Protein AF-A0A1F8NP17-F1 (afdb_monomer_lite)

Secondary structure (DSSP, 8-state):
--TTS--HHHHHHHHHHHHHHH-HHHHHHHHHHHHHHHHHHHHSHHHHHHHHHHHHTTTSHHHHHHHTTHHHHHHHHHHHHHHHHHHHHHHHHHHHHHHHHHSPPP-----------------------------------

Radius of gyration: 37.69 Å; chains: 1; bounding box: 105×69×59 Å

pLDDT: mean 71.08, std 19.17, range [34.56, 96.5]

Sequence (141 aa):
MEVLGVGPLELFFILLIALIVLGPGDMAKAGRTLGRFLRKIITSSEWRTVQKASHELRYLPNRLMREASLEDLSKEMKDINKIGGQINAEVKKMELDLSSWTTPPEPSGPKNDQVETEESPIKSVDPTVTPNKQDDPGGEV

Foldseek 3Di:
DPPVPADPVNVVVVVVVCCVVCNPVNVVVVCVVVVVVVCCVCVDPVVVVVVVVVVVVVPPPVVCCVVPPVPVVVVVVVVVVVVVVVVVVVVVVVVVVVCVVPDDDDPPDDDDDDDDDDDDDDDDDDDDDYDDDDDDDDDDD

Structure (mmCIF, N/CA/C/O backbone):
data_AF-A0A1F8NP17-F1
#
_entry.id   AF-A0A1F8NP17-F1
#
loop_
_atom_site.group_PDB
_atom_site.id
_atom_site.type_symbol
_atom_site.label_atom_id
_atom_site.label_alt_id
_atom_site.label_comp_id
_atom_site.label_asym_id
_atom_site.label_entity_id
_atom_site.label_seq_id
_atom_site.pdbx_PDB_ins_code
_atom_site.Cartn_x
_atom_site.Cartn_y
_atom_site.Cartn_z
_atom_site.occupancy
_atom_site.B_iso_or_equiv
_atom_site.auth_seq_id
_atom_site.auth_comp_id
_atom_site.auth_asym_id
_atom_site.auth_atom_id
_atom_site.pdbx_PDB_model_num
ATOM 1 N N . MET A 1 1 ? 9.013 -9.908 15.287 1.00 52.81 1 MET A N 1
ATOM 2 C CA . MET A 1 1 ? 7.899 -10.599 14.606 1.00 52.81 1 MET A CA 1
ATOM 3 C C . MET A 1 1 ? 8.096 -10.418 13.114 1.00 52.81 1 MET A C 1
ATOM 5 O O . MET A 1 1 ? 8.160 -9.282 12.661 1.00 52.81 1 MET A O 1
ATOM 9 N N . GLU A 1 2 ? 8.265 -11.511 12.381 1.00 69.12 2 GLU A N 1
ATOM 10 C CA . GLU A 1 2 ? 8.381 -11.520 10.922 1.00 69.12 2 GLU A CA 1
ATOM 11 C C . GLU A 1 2 ? 6.974 -11.331 10.344 1.00 69.12 2 GLU A C 1
ATOM 13 O O . GLU A 1 2 ? 6.162 -12.247 10.369 1.00 69.12 2 GLU A O 1
ATOM 18 N N . VAL A 1 3 ? 6.638 -10.115 9.903 1.00 67.69 3 VAL A N 1
ATOM 19 C CA . VAL A 1 3 ? 5.252 -9.703 9.580 1.00 67.69 3 VAL A CA 1
ATOM 20 C C . VAL A 1 3 ? 4.619 -10.527 8.445 1.00 67.69 3 VAL A C 1
ATOM 22 O O . VAL A 1 3 ? 3.403 -10.508 8.289 1.00 67.69 3 VAL A O 1
ATOM 25 N N . LEU A 1 4 ? 5.416 -11.292 7.692 1.00 75.69 4 LEU A N 1
ATOM 26 C CA . LEU A 1 4 ? 4.964 -12.191 6.624 1.00 75.69 4 LEU A CA 1
ATOM 27 C C . LEU A 1 4 ? 5.755 -13.516 6.570 1.00 75.69 4 LEU A C 1
ATOM 29 O O . LEU A 1 4 ? 5.721 -14.187 5.546 1.00 75.69 4 LEU A O 1
ATOM 33 N N . GLY A 1 5 ? 6.512 -13.867 7.622 1.00 85.12 5 GLY A N 1
ATOM 34 C CA . GLY A 1 5 ? 7.495 -14.968 7.556 1.00 85.12 5 GLY A CA 1
ATOM 35 C C . GLY A 1 5 ? 8.622 -14.721 6.540 1.00 85.12 5 GLY A C 1
ATOM 36 O O . GLY A 1 5 ? 9.230 -15.665 6.055 1.00 85.12 5 GLY A O 1
ATOM 37 N N . VAL A 1 6 ? 8.836 -13.449 6.176 1.00 88.69 6 VAL A N 1
ATOM 38 C CA . VAL A 1 6 ? 9.854 -12.983 5.230 1.00 88.69 6 VAL A CA 1
ATOM 39 C C . VAL A 1 6 ? 10.719 -11.945 5.937 1.00 88.69 6 VAL A C 1
ATOM 41 O O . VAL A 1 6 ? 10.211 -10.936 6.443 1.00 88.69 6 VAL A O 1
ATOM 44 N N . GLY A 1 7 ? 12.024 -12.188 5.989 1.00 92.12 7 GLY A N 1
ATOM 45 C CA . GLY A 1 7 ? 13.007 -11.287 6.576 1.00 92.12 7 GLY A CA 1
ATOM 46 C C . GLY A 1 7 ? 13.293 -10.060 5.695 1.00 92.12 7 GLY A C 1
ATOM 47 O O . GLY A 1 7 ? 13.083 -10.093 4.480 1.00 92.12 7 GLY A O 1
ATOM 48 N N . PRO A 1 8 ? 13.843 -8.963 6.257 1.00 92.12 8 PRO A N 1
ATOM 49 C CA . PRO A 1 8 ? 14.234 -7.789 5.470 1.00 92.12 8 PRO A CA 1
ATOM 50 C C . PRO A 1 8 ? 15.193 -8.115 4.311 1.00 92.12 8 PRO A C 1
ATOM 52 O O . PRO A 1 8 ? 15.091 -7.521 3.238 1.00 92.12 8 PRO A O 1
ATOM 55 N N . LEU A 1 9 ? 16.101 -9.077 4.515 1.00 93.94 9 LEU A N 1
ATOM 56 C CA . LEU A 1 9 ? 17.049 -9.532 3.495 1.00 93.94 9 LEU A CA 1
ATOM 57 C C . LEU A 1 9 ? 16.350 -10.279 2.346 1.00 93.94 9 LEU A C 1
ATOM 59 O O . LEU A 1 9 ? 16.677 -10.067 1.182 1.00 93.94 9 LEU A O 1
ATOM 63 N N . GLU A 1 10 ? 15.365 -11.118 2.660 1.00 94.00 10 GLU A N 1
ATOM 64 C CA . GLU A 1 10 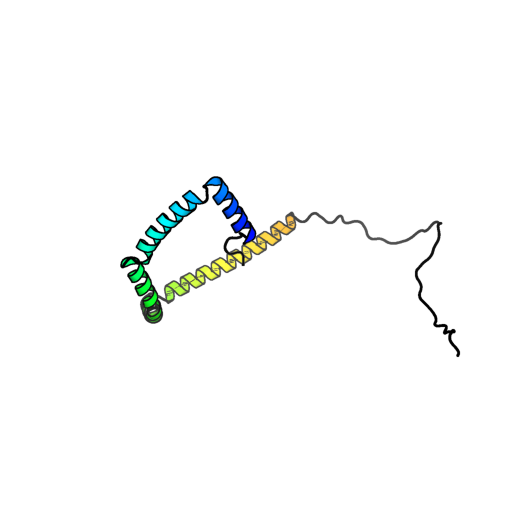? 14.591 -11.866 1.664 1.00 94.00 10 GLU A CA 1
ATOM 65 C C . GLU A 1 10 ? 13.711 -10.928 0.836 1.00 94.00 10 GLU A C 1
ATOM 67 O O . GLU A 1 10 ? 13.667 -11.045 -0.387 1.00 94.00 10 GLU A O 1
ATOM 72 N N . LEU A 1 11 ? 13.093 -9.926 1.474 1.00 93.69 11 LEU A N 1
ATOM 73 C CA . LEU A 1 11 ? 12.371 -8.872 0.763 1.00 93.69 11 LEU A CA 1
ATOM 74 C C . LEU A 1 11 ? 13.292 -8.140 -0.225 1.00 93.69 11 LEU A C 1
ATOM 76 O O . LEU A 1 11 ? 12.894 -7.882 -1.360 1.00 93.69 11 LEU A O 1
ATOM 80 N N . PHE A 1 12 ? 14.529 -7.834 0.181 1.00 95.25 12 PHE A N 1
ATOM 81 C CA . PHE A 1 12 ? 15.521 -7.218 -0.702 1.00 95.25 12 PHE A CA 1
ATOM 82 C C . PHE A 1 12 ? 15.909 -8.137 -1.870 1.00 95.25 12 PHE A C 1
ATOM 84 O O . PHE A 1 12 ? 16.003 -7.674 -3.005 1.00 95.25 12 PHE A O 1
ATOM 91 N N . PHE A 1 13 ? 16.081 -9.439 -1.627 1.00 95.88 13 PHE A N 1
ATOM 92 C CA . PHE A 1 13 ? 16.397 -10.411 -2.675 1.00 95.88 13 PHE A CA 1
ATOM 93 C C . PHE A 1 13 ? 15.261 -10.555 -3.699 1.00 95.88 13 PHE A C 1
ATOM 95 O O . PHE A 1 13 ? 15.500 -10.511 -4.906 1.00 95.88 13 PHE A O 1
ATOM 102 N N . ILE A 1 14 ? 14.011 -10.634 -3.236 1.00 94.50 14 ILE A N 1
ATOM 103 C CA . ILE A 1 14 ? 12.827 -10.662 -4.107 1.00 94.50 14 ILE A CA 1
ATOM 104 C C . ILE A 1 14 ? 12.720 -9.359 -4.906 1.00 94.50 14 ILE A C 1
ATOM 106 O O . ILE A 1 14 ? 12.440 -9.397 -6.104 1.00 94.50 14 ILE A O 1
ATOM 110 N N . LEU A 1 15 ? 12.984 -8.208 -4.277 1.00 94.25 15 LEU A N 1
ATOM 111 C CA . LEU A 1 15 ? 13.014 -6.913 -4.958 1.00 94.25 15 LEU A CA 1
ATOM 112 C C . LEU A 1 15 ? 14.077 -6.890 -6.067 1.00 94.25 15 LEU A C 1
ATOM 114 O O . LEU A 1 15 ? 13.804 -6.402 -7.162 1.00 94.25 15 LEU A O 1
ATOM 118 N N . LEU A 1 16 ? 15.266 -7.438 -5.804 1.00 95.75 16 LEU A N 1
ATOM 119 C CA . LEU A 1 16 ? 16.346 -7.531 -6.783 1.00 95.75 16 LEU A CA 1
ATOM 120 C C . LEU A 1 16 ? 15.925 -8.384 -7.987 1.00 95.75 16 LEU A C 1
ATOM 122 O O . LEU A 1 16 ? 16.072 -7.945 -9.127 1.00 95.75 16 LEU A O 1
ATOM 126 N N . ILE A 1 17 ? 15.342 -9.563 -7.744 1.00 96.50 17 ILE A N 1
ATOM 127 C CA . ILE A 1 17 ? 14.821 -10.435 -8.807 1.00 96.50 17 ILE A CA 1
ATOM 128 C C . ILE A 1 17 ? 13.724 -9.719 -9.595 1.00 96.50 17 ILE A C 1
ATOM 130 O O . ILE A 1 17 ? 13.768 -9.705 -10.822 1.00 96.50 17 ILE A O 1
ATOM 134 N 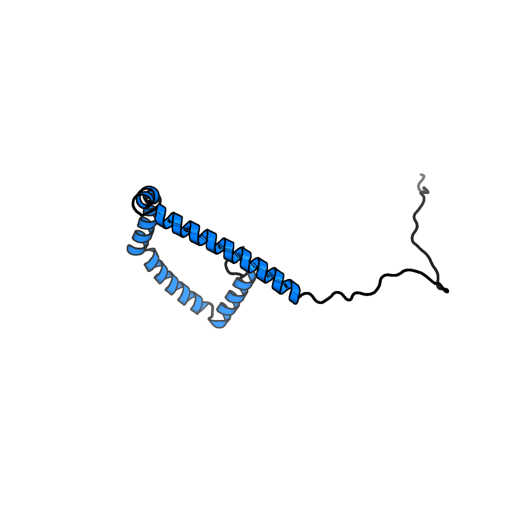N . ALA A 1 18 ? 12.766 -9.085 -8.918 1.00 94.56 18 ALA A N 1
ATOM 135 C CA . ALA A 1 18 ? 11.690 -8.347 -9.571 1.00 94.56 18 ALA A CA 1
ATOM 136 C C . ALA A 1 18 ? 12.234 -7.229 -10.475 1.00 94.56 18 ALA A C 1
ATOM 138 O O . ALA A 1 18 ? 11.737 -7.034 -11.584 1.00 94.56 18 ALA A O 1
ATOM 139 N N . LEU A 1 19 ? 13.287 -6.535 -10.039 1.00 94.88 19 LEU A N 1
ATOM 140 C CA . LEU A 1 19 ? 13.926 -5.470 -10.804 1.00 94.88 19 LEU A CA 1
ATOM 141 C C . LEU A 1 19 ? 14.708 -6.000 -12.013 1.00 94.88 19 LEU A C 1
ATOM 143 O O . LEU A 1 19 ? 14.752 -5.319 -13.033 1.00 94.88 19 LEU A O 1
ATOM 147 N N . ILE A 1 20 ? 15.275 -7.206 -11.934 1.00 95.69 20 ILE A N 1
ATOM 148 C CA . ILE A 1 20 ? 15.926 -7.878 -13.071 1.00 95.69 20 ILE A CA 1
ATOM 149 C C . ILE A 1 20 ? 14.884 -8.387 -14.076 1.00 95.69 20 ILE A C 1
ATOM 151 O O . ILE A 1 20 ? 15.043 -8.188 -15.276 1.00 95.69 20 ILE A O 1
ATOM 155 N N . VAL A 1 21 ? 13.817 -9.030 -13.594 1.00 95.94 21 VAL A N 1
ATOM 156 C CA . VAL A 1 21 ? 12.793 -9.674 -14.434 1.00 95.94 21 VAL A CA 1
ATOM 157 C C . VAL A 1 21 ? 11.910 -8.646 -15.138 1.00 95.94 21 VAL A C 1
ATOM 159 O O . VAL A 1 21 ? 11.690 -8.745 -16.341 1.00 95.94 21 VAL A O 1
ATOM 162 N N . LEU A 1 22 ? 11.386 -7.668 -14.395 1.00 92.19 22 LEU A N 1
ATOM 163 C CA . LEU A 1 22 ? 10.465 -6.659 -14.922 1.00 92.19 22 LEU A CA 1
ATOM 164 C C . LEU A 1 22 ? 11.193 -5.393 -15.396 1.00 92.19 22 LEU A C 1
ATOM 166 O O . LEU A 1 22 ? 10.652 -4.624 -16.184 1.00 92.19 22 LEU A O 1
ATOM 170 N N . GLY A 1 23 ? 12.416 -5.158 -14.922 1.00 94.12 23 GLY A N 1
ATOM 171 C CA . GLY A 1 23 ? 13.161 -3.937 -15.200 1.00 94.12 23 GLY A CA 1
ATOM 172 C C . GLY A 1 23 ? 12.734 -2.760 -14.304 1.00 94.12 23 GLY A C 1
ATOM 173 O O . GLY A 1 23 ? 11.547 -2.569 -14.012 1.00 94.12 23 GLY A O 1
ATOM 174 N N . PRO A 1 24 ? 13.672 -1.880 -13.903 1.00 91.31 24 PRO A N 1
ATOM 175 C CA . PRO A 1 24 ? 13.370 -0.739 -13.031 1.00 91.31 24 PRO A CA 1
ATOM 176 C C . PRO A 1 24 ? 12.410 0.273 -13.677 1.00 91.31 24 PRO A C 1
ATOM 178 O O . PRO A 1 24 ? 11.618 0.923 -12.991 1.00 91.31 24 PRO A O 1
ATOM 181 N N . GLY A 1 25 ? 12.458 0.411 -15.006 1.00 93.94 25 GLY A N 1
ATOM 182 C CA . GLY A 1 25 ? 11.618 1.348 -15.751 1.00 93.94 25 GLY A CA 1
ATOM 183 C C . GLY A 1 25 ? 10.133 0.992 -15.695 1.00 93.94 25 GLY A C 1
ATOM 184 O O . GLY A 1 25 ? 9.300 1.860 -15.417 1.00 93.94 25 GLY A O 1
ATOM 185 N N . ASP A 1 26 ? 9.796 -0.278 -15.917 1.00 92.62 26 ASP A N 1
ATOM 186 C CA . ASP A 1 26 ? 8.403 -0.725 -15.959 1.00 92.62 26 ASP A CA 1
ATOM 187 C C . ASP A 1 26 ? 7.810 -0.859 -14.558 1.00 92.62 26 ASP A C 1
ATOM 189 O O . ASP A 1 26 ? 6.669 -0.443 -14.344 1.00 92.62 26 ASP A O 1
ATOM 193 N N . MET A 1 27 ? 8.612 -1.259 -13.565 1.00 91.81 27 MET A N 1
ATOM 194 C CA . MET A 1 27 ? 8.209 -1.213 -12.157 1.00 91.81 27 MET A CA 1
ATOM 195 C C . MET A 1 27 ? 7.848 0.216 -11.715 1.00 91.81 27 MET A C 1
ATOM 197 O O . MET A 1 27 ? 6.839 0.433 -11.042 1.00 91.81 27 MET A O 1
ATOM 201 N N . ALA A 1 28 ? 8.608 1.224 -12.160 1.00 93.75 28 ALA A N 1
ATOM 202 C CA . ALA A 1 28 ? 8.308 2.623 -11.866 1.00 93.75 28 ALA A CA 1
ATOM 203 C C . ALA A 1 28 ? 7.048 3.132 -12.594 1.00 93.75 28 ALA A C 1
ATOM 205 O O . ALA A 1 28 ? 6.298 3.937 -12.036 1.00 93.75 28 ALA A O 1
ATOM 206 N N . LYS A 1 29 ? 6.777 2.692 -13.831 1.00 94.88 29 LYS A N 1
ATOM 207 C CA . LYS A 1 29 ? 5.524 3.022 -14.544 1.00 94.88 29 LYS A CA 1
ATOM 208 C C . LYS A 1 29 ? 4.312 2.374 -13.869 1.00 94.88 29 LYS A C 1
ATOM 210 O O . LYS A 1 29 ? 3.304 3.052 -13.649 1.00 94.88 29 LYS A O 1
ATOM 215 N N . ALA A 1 30 ? 4.427 1.099 -13.496 1.00 94.31 30 ALA A N 1
ATOM 216 C CA . ALA A 1 30 ? 3.400 0.359 -12.773 1.00 94.31 30 ALA A CA 1
ATOM 217 C C . ALA A 1 30 ? 3.122 1.005 -11.409 1.00 94.31 30 ALA A C 1
ATOM 219 O O . ALA A 1 30 ? 1.978 1.342 -11.117 1.00 94.31 30 ALA A O 1
ATOM 220 N N . GLY A 1 31 ? 4.167 1.309 -10.633 1.00 94.56 31 GLY A N 1
ATOM 221 C CA . GLY A 1 31 ? 4.054 1.998 -9.348 1.00 94.56 31 GLY A CA 1
ATOM 222 C C . GLY A 1 31 ? 3.416 3.386 -9.459 1.00 94.56 31 GLY A C 1
ATOM 223 O O . GLY A 1 31 ? 2.550 3.729 -8.658 1.00 94.56 31 GLY A O 1
ATOM 224 N N . ARG A 1 32 ? 3.752 4.177 -10.489 1.00 95.38 32 ARG A N 1
ATOM 225 C CA . ARG A 1 32 ? 3.093 5.475 -10.744 1.00 95.38 32 ARG A CA 1
ATOM 226 C C . ARG A 1 32 ? 1.611 5.321 -11.083 1.00 95.38 32 ARG A C 1
ATOM 228 O O . ARG A 1 32 ? 0.793 6.123 -10.630 1.00 95.38 32 ARG A O 1
ATOM 235 N N . THR A 1 33 ? 1.262 4.309 -11.872 1.00 95.31 33 THR A N 1
ATOM 236 C CA . THR A 1 33 ? -0.125 4.035 -12.276 1.00 95.31 33 THR A CA 1
ATOM 237 C C . THR A 1 33 ? -0.950 3.560 -11.085 1.00 95.31 33 THR A C 1
ATOM 239 O O . THR A 1 33 ? -1.994 4.143 -10.785 1.00 95.31 33 THR A O 1
ATOM 242 N N . LEU A 1 34 ? -0.429 2.580 -10.346 1.00 95.69 34 LEU A N 1
ATOM 243 C CA . LEU A 1 34 ? -1.035 2.042 -9.135 1.00 95.69 34 LEU A CA 1
ATOM 244 C C . LEU A 1 34 ? -1.146 3.115 -8.047 1.00 95.69 34 LEU A C 1
ATOM 246 O O . LEU A 1 34 ? -2.194 3.258 -7.434 1.00 95.69 34 LEU A O 1
ATOM 250 N N . GLY A 1 35 ? -0.116 3.942 -7.863 1.00 94.69 35 GLY A N 1
ATOM 251 C CA . GLY A 1 35 ? -0.126 5.049 -6.908 1.00 94.69 35 GLY A CA 1
ATOM 252 C C . GLY A 1 35 ? -1.145 6.131 -7.264 1.00 94.69 35 GLY A C 1
ATOM 253 O O . GLY A 1 35 ? -1.841 6.639 -6.387 1.00 94.69 35 GLY A O 1
ATOM 254 N N . ARG A 1 36 ? -1.308 6.461 -8.553 1.00 94.69 36 ARG A N 1
ATOM 255 C CA . ARG A 1 36 ? -2.353 7.396 -9.000 1.00 94.69 36 ARG A CA 1
ATOM 256 C C . ARG A 1 36 ? -3.753 6.809 -8.799 1.00 94.69 36 ARG A C 1
ATOM 258 O O . ARG A 1 36 ? -4.656 7.549 -8.413 1.00 94.69 36 ARG A O 1
ATOM 265 N N . PHE A 1 37 ? -3.933 5.509 -9.025 1.00 94.06 37 PHE A N 1
ATOM 266 C CA . PHE A 1 37 ? -5.187 4.801 -8.755 1.00 94.06 37 PHE A CA 1
ATOM 267 C C . PHE A 1 37 ? -5.504 4.754 -7.256 1.00 94.06 37 PHE A C 1
ATOM 269 O O . PHE A 1 37 ? -6.577 5.183 -6.836 1.00 94.06 37 PHE A O 1
ATOM 276 N N . LEU A 1 38 ? -4.536 4.353 -6.436 1.00 91.88 38 LEU A N 1
ATOM 277 C CA . LEU A 1 38 ? -4.670 4.301 -4.988 1.00 91.88 38 LEU A CA 1
ATOM 278 C C . LEU A 1 38 ? -4.937 5.692 -4.408 1.00 91.88 38 LEU A C 1
ATOM 280 O O . LEU A 1 38 ? -5.798 5.847 -3.549 1.00 91.88 38 LEU A O 1
ATOM 284 N N . ARG A 1 39 ? -4.293 6.739 -4.941 1.00 91.38 39 ARG A N 1
ATOM 285 C CA . ARG A 1 39 ? -4.605 8.120 -4.565 1.00 91.38 39 ARG A CA 1
ATOM 286 C C . ARG A 1 39 ? -6.056 8.478 -4.867 1.00 91.38 39 ARG A C 1
ATOM 288 O O . ARG A 1 39 ? -6.682 9.124 -4.033 1.00 91.38 39 ARG A O 1
ATOM 295 N N . LYS A 1 40 ? -6.606 8.073 -6.014 1.00 89.88 40 LYS A N 1
ATOM 296 C CA . LYS A 1 40 ? -8.027 8.300 -6.326 1.00 89.88 40 LYS A CA 1
ATOM 297 C C . LYS A 1 40 ? -8.941 7.586 -5.330 1.00 89.88 40 LYS A C 1
ATOM 299 O O . LYS A 1 40 ? -9.876 8.214 -4.854 1.00 89.88 40 LYS A O 1
ATOM 304 N N . ILE A 1 41 ? -8.634 6.339 -4.970 1.00 90.25 41 ILE A N 1
ATOM 305 C CA . ILE A 1 41 ? -9.409 5.576 -3.979 1.00 90.25 41 ILE A CA 1
ATOM 306 C C . ILE A 1 41 ? -9.344 6.253 -2.610 1.00 90.25 41 ILE A C 1
ATOM 308 O O . ILE A 1 41 ? -10.376 6.620 -2.061 1.00 90.25 41 ILE A O 1
ATOM 312 N N . ILE A 1 42 ? -8.141 6.495 -2.088 1.00 83.69 42 ILE A N 1
ATOM 313 C CA . ILE A 1 42 ? -7.942 7.043 -0.739 1.00 83.69 42 ILE A CA 1
ATOM 314 C C . ILE A 1 42 ? -8.494 8.470 -0.621 1.00 83.69 42 ILE A C 1
ATOM 316 O O . ILE A 1 42 ? -8.984 8.872 0.433 1.00 83.69 42 ILE A O 1
ATOM 320 N N . THR A 1 43 ? -8.410 9.264 -1.691 1.00 82.88 43 THR A N 1
ATOM 321 C CA . THR A 1 43 ? -8.887 10.657 -1.673 1.00 82.88 43 THR A CA 1
ATOM 322 C C . THR A 1 43 ? -10.374 10.771 -2.018 1.00 82.88 43 THR A C 1
ATOM 324 O O . THR A 1 43 ? -10.931 11.858 -1.874 1.00 82.88 43 THR A O 1
ATOM 327 N N . SER A 1 44 ? -11.023 9.688 -2.459 1.00 81.50 44 SER A N 1
ATOM 328 C CA . SER A 1 44 ? -12.449 9.704 -2.789 1.00 81.50 44 SER A CA 1
ATOM 329 C C . SER A 1 44 ? -13.304 10.066 -1.570 1.00 81.50 44 SER A C 1
ATOM 331 O O . SER A 1 44 ? -12.954 9.755 -0.426 1.00 81.50 44 SER A O 1
ATOM 333 N N . SER A 1 45 ? -14.429 10.745 -1.822 1.00 71.06 45 SER A N 1
ATOM 334 C CA . SER A 1 45 ? -15.430 11.062 -0.797 1.00 71.06 45 SER A CA 1
ATOM 335 C C . SER A 1 45 ? -15.887 9.802 -0.075 1.00 71.06 45 SER A C 1
ATOM 337 O O . SER A 1 45 ? -15.977 9.823 1.142 1.00 71.06 45 SER A O 1
ATOM 339 N N . GLU A 1 46 ? -16.062 8.699 -0.801 1.00 77.62 46 GLU A N 1
ATOM 340 C CA . GLU A 1 46 ? -16.540 7.423 -0.267 1.00 77.62 46 GLU A CA 1
ATOM 341 C C . GLU A 1 46 ? -15.566 6.822 0.749 1.00 77.62 46 GLU A C 1
ATOM 343 O O . GLU A 1 46 ? -15.967 6.496 1.864 1.00 77.62 46 GLU A O 1
ATOM 348 N N . TRP A 1 47 ? -14.264 6.760 0.436 1.00 80.69 47 TRP A N 1
ATOM 349 C CA . TRP A 1 47 ? -13.265 6.271 1.395 1.00 80.69 47 TRP A CA 1
ATOM 350 C C . TRP A 1 47 ? -13.147 7.185 2.616 1.00 80.69 47 TRP A C 1
ATOM 352 O O . TRP A 1 47 ? -13.025 6.715 3.747 1.00 80.69 47 TRP A O 1
ATOM 362 N N . ARG A 1 48 ? -13.238 8.503 2.408 1.00 76.38 48 ARG A N 1
ATOM 363 C CA . ARG A 1 48 ? -13.266 9.474 3.507 1.00 76.38 48 ARG A CA 1
ATOM 364 C C . ARG A 1 48 ? -14.521 9.337 4.358 1.00 76.38 48 ARG A C 1
ATOM 366 O O . ARG A 1 48 ? -14.419 9.506 5.564 1.00 76.38 48 ARG A O 1
ATOM 373 N N . THR A 1 49 ? -15.673 9.022 3.777 1.00 74.44 49 THR A N 1
ATOM 374 C CA . THR A 1 49 ? -16.920 8.771 4.509 1.00 74.44 49 THR A CA 1
ATOM 375 C C . THR A 1 49 ? -16.831 7.471 5.295 1.00 74.44 49 THR A C 1
ATOM 377 O O . THR A 1 49 ? -17.208 7.467 6.457 1.00 74.44 49 THR A O 1
ATOM 380 N N . VAL A 1 50 ? -16.237 6.408 4.744 1.00 76.94 50 VAL A N 1
ATOM 381 C CA . VAL A 1 50 ? -15.975 5.153 5.473 1.00 76.94 50 VAL A CA 1
ATOM 382 C C . VAL A 1 50 ? -14.979 5.364 6.616 1.00 76.94 50 VAL A C 1
ATOM 384 O O . VAL A 1 50 ? -15.192 4.873 7.723 1.00 76.94 50 VAL A O 1
ATOM 387 N N . GLN A 1 51 ? -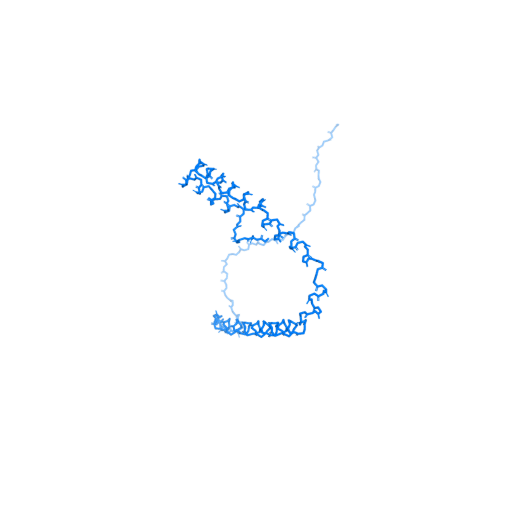13.911 6.135 6.395 1.00 75.56 51 GLN A N 1
ATOM 388 C CA . GLN A 1 51 ? -12.971 6.504 7.456 1.00 75.56 51 GLN A CA 1
ATOM 389 C C . GLN A 1 51 ? -13.607 7.399 8.519 1.00 75.56 51 GLN A C 1
ATOM 391 O O . GLN A 1 51 ? -13.344 7.190 9.700 1.00 75.56 51 GLN A O 1
ATOM 396 N N . LYS A 1 52 ? -14.436 8.374 8.125 1.00 67.81 52 LYS A N 1
ATOM 397 C CA . LYS A 1 52 ? -15.186 9.219 9.060 1.00 67.81 52 LYS A CA 1
ATOM 398 C C . LYS A 1 52 ? -16.164 8.372 9.856 1.00 67.81 52 LYS A C 1
ATOM 400 O O . LYS A 1 52 ? -16.036 8.355 11.065 1.00 67.81 52 LYS A O 1
ATOM 405 N N . ALA A 1 53 ? -17.004 7.569 9.205 1.00 66.50 53 ALA A N 1
ATOM 406 C CA . ALA A 1 53 ? -17.889 6.608 9.858 1.00 66.50 53 ALA A CA 1
ATOM 407 C C . ALA A 1 53 ? -17.115 5.683 10.812 1.00 66.50 53 ALA A C 1
ATOM 409 O O . ALA A 1 53 ? -17.554 5.460 11.928 1.00 66.50 53 ALA A O 1
ATOM 410 N N . SER A 1 54 ? -15.915 5.222 10.443 1.00 64.31 54 SER A N 1
ATOM 411 C CA . SER A 1 54 ? -15.059 4.406 11.322 1.00 64.31 54 SER A CA 1
ATOM 412 C C . SER A 1 54 ? -14.505 5.181 12.521 1.00 64.31 54 SER A C 1
ATOM 414 O O . SER A 1 54 ? -14.375 4.626 13.611 1.00 64.31 54 SER A O 1
ATOM 416 N N . HIS A 1 55 ? -14.186 6.465 12.348 1.00 63.50 55 HIS A N 1
ATOM 417 C CA . HIS A 1 55 ? -13.831 7.354 13.454 1.00 63.50 55 HIS A CA 1
ATOM 418 C C . HIS A 1 55 ? -15.040 7.628 14.357 1.00 63.50 55 HIS A C 1
ATOM 420 O O . HIS A 1 55 ? -14.892 7.724 15.574 1.00 63.50 55 HIS A O 1
ATOM 426 N N . GLU A 1 56 ? -16.233 7.685 13.765 1.00 61.69 56 GLU A N 1
ATOM 427 C CA . GLU A 1 56 ? -17.499 7.899 14.453 1.00 61.69 56 GLU A CA 1
ATOM 428 C C . GLU A 1 56 ? -18.001 6.656 15.214 1.00 61.69 56 GLU A C 1
ATOM 430 O O . GLU A 1 56 ? -18.564 6.749 16.305 1.00 61.69 56 GLU A O 1
ATOM 435 N N . LEU A 1 57 ? -17.678 5.458 14.725 1.00 60.09 57 LEU A N 1
ATOM 436 C CA . LEU A 1 57 ? -17.959 4.189 15.400 1.00 60.09 57 L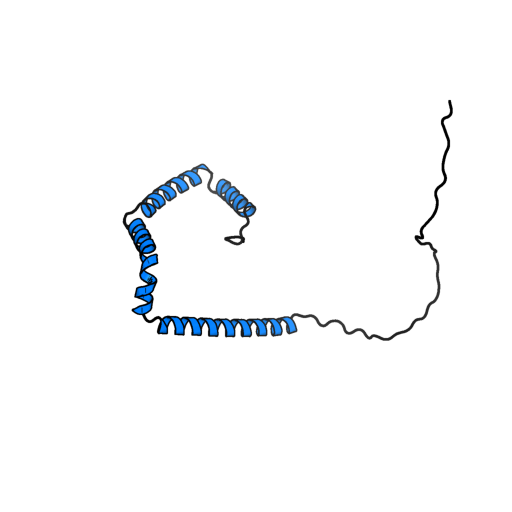EU A CA 1
ATOM 437 C C . LEU A 1 57 ? -17.219 4.038 16.736 1.00 60.09 57 LEU A C 1
ATOM 439 O O . LEU A 1 57 ? -17.621 3.223 17.563 1.00 60.09 57 LEU A O 1
ATOM 443 N N . ARG A 1 58 ? -16.175 4.837 16.997 1.00 63.53 58 ARG A N 1
ATOM 444 C CA . ARG A 1 58 ? -15.408 4.765 18.250 1.00 63.53 58 ARG A CA 1
ATOM 445 C C . ARG A 1 58 ? -16.156 5.341 19.459 1.00 63.53 58 ARG A C 1
ATOM 447 O O . ARG A 1 58 ? -15.786 5.028 20.586 1.00 63.53 58 ARG A O 1
ATOM 454 N N . TYR A 1 59 ? -17.223 6.119 19.246 1.00 57.16 59 TYR A N 1
ATOM 455 C CA . TYR A 1 59 ? -18.064 6.678 20.317 1.00 57.16 59 TYR A CA 1
ATOM 456 C C . TYR A 1 59 ? -19.490 6.101 20.379 1.00 57.16 59 TYR A C 1
ATOM 458 O O . TYR A 1 59 ? -20.216 6.368 21.337 1.00 57.16 59 TYR A O 1
ATOM 466 N N . LEU A 1 60 ? -19.878 5.248 19.424 1.00 56.38 60 LEU A N 1
ATOM 467 C CA . LEU A 1 60 ? -21.145 4.506 19.440 1.00 56.38 60 LEU A CA 1
ATOM 468 C C . LEU A 1 60 ? -21.120 3.070 20.018 1.00 56.38 60 LEU A C 1
ATOM 470 O O . LEU A 1 60 ? -22.188 2.453 20.013 1.00 56.38 60 LEU A O 1
ATOM 474 N N . PRO A 1 61 ? -20.028 2.490 20.570 1.00 58.53 61 PRO A N 1
ATOM 475 C CA . PRO A 1 61 ? -20.100 1.101 21.022 1.00 58.53 61 PRO A CA 1
ATOM 476 C C . PRO A 1 61 ? -20.985 0.961 22.266 1.00 58.53 61 PRO A C 1
ATOM 478 O O . PRO A 1 61 ? -21.687 -0.031 22.413 1.00 58.53 61 PRO A O 1
ATOM 481 N N . ASN A 1 62 ? -21.062 1.987 23.119 1.00 60.41 62 ASN A N 1
ATOM 482 C CA . ASN A 1 62 ? -21.778 1.878 24.391 1.00 60.41 62 ASN A CA 1
ATOM 483 C C . ASN A 1 62 ? -23.317 1.884 24.251 1.00 60.41 62 ASN A C 1
ATOM 485 O O . ASN A 1 62 ? -24.022 1.479 25.173 1.00 60.41 62 ASN A O 1
ATOM 489 N N . ARG A 1 63 ? -23.856 2.352 23.113 1.00 55.47 63 ARG A N 1
ATOM 490 C CA . ARG A 1 63 ? -25.303 2.309 22.818 1.00 55.47 63 ARG A CA 1
ATOM 491 C C . ARG A 1 63 ? -25.672 1.112 21.945 1.00 55.47 63 ARG A C 1
ATOM 493 O O . ARG A 1 63 ? -26.635 0.427 22.264 1.00 55.47 63 ARG A O 1
ATOM 500 N N . LEU A 1 64 ? -24.836 0.779 20.958 1.00 60.69 64 LEU A N 1
ATOM 501 C CA . LEU A 1 64 ? -25.021 -0.413 20.124 1.00 60.69 64 LEU A CA 1
ATOM 502 C C . LEU A 1 64 ? -24.903 -1.709 20.936 1.00 60.69 64 LEU A C 1
ATOM 504 O O . LEU A 1 64 ? -25.689 -2.615 20.726 1.00 60.69 64 LEU A O 1
ATOM 508 N N . MET A 1 65 ? -24.013 -1.777 21.928 1.00 56.91 65 MET A N 1
ATOM 509 C CA . MET A 1 65 ? -23.937 -2.920 22.849 1.00 56.91 65 MET A CA 1
ATOM 510 C C . MET A 1 65 ? -25.211 -3.091 23.698 1.00 56.91 65 MET A C 1
ATOM 512 O O . MET A 1 65 ? -25.610 -4.203 24.027 1.00 56.91 65 MET A O 1
ATOM 516 N N . ARG A 1 66 ? -25.879 -1.994 24.067 1.00 62.53 66 ARG A N 1
ATOM 517 C CA . ARG A 1 66 ? -27.090 -2.053 24.899 1.00 62.53 66 ARG A CA 1
ATOM 518 C C . ARG A 1 66 ? -28.360 -2.342 24.092 1.00 62.53 66 ARG A C 1
ATOM 520 O O . ARG A 1 66 ? -29.308 -2.875 24.655 1.00 62.53 66 ARG A O 1
ATOM 527 N N . GLU A 1 67 ? -28.373 -1.991 22.808 1.00 57.81 67 GLU A N 1
ATOM 528 C CA . GLU A 1 67 ? -29.528 -2.141 21.908 1.00 57.81 67 GLU A CA 1
ATOM 529 C C . GLU A 1 67 ? -29.421 -3.373 20.991 1.00 57.81 67 GLU A C 1
ATOM 531 O O . GLU A 1 67 ? -30.444 -3.938 20.614 1.00 57.81 67 GLU A O 1
ATOM 536 N N . ALA A 1 68 ? -28.208 -3.843 20.686 1.00 59.94 68 ALA A N 1
ATOM 537 C CA . ALA A 1 68 ? -27.951 -5.090 19.975 1.00 59.94 68 ALA A CA 1
ATOM 538 C C . ALA A 1 68 ? -27.371 -6.126 20.950 1.00 59.94 68 ALA A C 1
ATOM 540 O O . ALA A 1 68 ? -26.164 -6.182 21.164 1.00 59.94 68 ALA A O 1
ATOM 541 N N . SER A 1 69 ? -28.254 -6.911 21.570 1.00 55.81 69 SER A N 1
ATOM 542 C CA . SER A 1 69 ? -27.992 -8.241 22.139 1.00 55.81 69 SER A CA 1
ATOM 543 C C . SER A 1 69 ? -26.566 -8.537 22.633 1.00 55.81 69 SER A C 1
ATOM 545 O O . SER A 1 69 ? -25.933 -9.504 22.205 1.00 55.81 69 SER A O 1
ATOM 547 N N . LEU A 1 70 ? -26.064 -7.767 23.603 1.00 57.97 70 LEU A N 1
ATOM 548 C CA . LEU A 1 70 ? -24.827 -8.118 24.311 1.00 57.97 70 LEU A CA 1
ATOM 549 C C . LEU A 1 70 ? -24.866 -9.538 24.893 1.00 57.97 70 LEU A C 1
ATOM 551 O O . LEU A 1 70 ? -23.825 -10.166 25.061 1.00 57.97 70 LEU A O 1
ATOM 555 N N . GLU A 1 71 ? -26.058 -10.044 25.202 1.00 63.47 71 GLU A N 1
ATOM 556 C CA . GLU A 1 71 ? -26.249 -11.394 25.710 1.00 63.47 71 GLU A CA 1
ATOM 557 C C . GLU A 1 71 ? -26.049 -12.478 24.640 1.00 63.47 71 GLU A C 1
ATOM 559 O O . GLU A 1 71 ? -25.434 -13.499 24.944 1.00 63.47 71 GLU A O 1
ATOM 564 N N . ASP A 1 72 ? -26.474 -12.246 23.395 1.00 66.06 72 ASP A N 1
ATOM 565 C CA . ASP A 1 72 ? -26.282 -13.212 22.305 1.00 66.06 72 ASP A CA 1
ATOM 566 C C . ASP A 1 72 ? -24.813 -13.245 21.868 1.00 66.06 72 ASP A C 1
ATOM 568 O O . ASP A 1 72 ? -24.226 -14.319 21.760 1.00 66.06 72 ASP A O 1
ATOM 572 N N . LEU A 1 73 ? -24.170 -12.075 21.755 1.00 70.19 73 LEU A N 1
ATOM 573 C CA . LEU A 1 73 ? -22.744 -11.991 21.427 1.00 70.19 73 LEU A CA 1
ATOM 574 C C . LEU A 1 73 ? -21.858 -12.551 22.556 1.00 70.19 73 LEU A C 1
ATOM 576 O O . LEU A 1 73 ? -20.829 -13.170 22.297 1.00 70.19 73 LEU A O 1
ATOM 580 N N . SER A 1 74 ? -22.254 -12.362 23.821 1.00 70.00 74 SER A N 1
ATOM 581 C CA . SER A 1 74 ? -21.562 -12.936 24.985 1.00 70.00 74 SER A CA 1
ATOM 582 C C . SER A 1 74 ? -21.699 -14.460 25.043 1.00 70.00 74 SER A C 1
ATOM 584 O O . SER A 1 74 ? -20.719 -15.153 25.326 1.00 70.00 74 SER A O 1
ATOM 586 N N . LYS A 1 75 ? -22.886 -14.999 24.729 1.00 75.88 75 LYS A N 1
ATOM 587 C CA . LYS A 1 75 ? -23.105 -16.449 24.606 1.00 75.88 75 LYS A CA 1
ATOM 588 C C . LYS A 1 75 ? -22.256 -17.037 23.482 1.00 75.88 75 LYS A C 1
ATOM 590 O O . LYS A 1 75 ? -21.514 -17.980 23.737 1.00 75.88 75 LYS A O 1
ATOM 595 N N . GLU A 1 76 ? -22.264 -16.421 22.302 1.00 75.31 76 GLU A N 1
ATOM 596 C CA . GLU A 1 76 ? -21.472 -16.869 21.153 1.00 75.31 76 GLU A CA 1
ATOM 597 C C . GLU A 1 76 ? -19.960 -16.816 21.438 1.00 75.31 76 GLU A C 1
ATOM 599 O O . GLU A 1 76 ? -19.244 -17.789 21.213 1.00 75.31 76 GLU A O 1
ATOM 604 N N . MET A 1 77 ? -19.467 -15.734 22.049 1.00 77.50 77 MET A N 1
ATOM 605 C CA . MET A 1 77 ? -18.069 -15.621 22.491 1.00 77.50 77 MET A CA 1
ATOM 606 C C . MET A 1 77 ? -17.682 -16.695 23.517 1.00 77.50 77 MET A C 1
ATOM 608 O O . MET A 1 77 ? -16.578 -17.243 23.463 1.00 77.50 77 MET A O 1
ATOM 612 N N . LYS A 1 78 ? -18.572 -17.004 24.468 1.00 82.12 78 LYS A N 1
ATOM 613 C CA . LYS A 1 78 ? -18.339 -18.032 25.490 1.00 82.12 78 LYS A CA 1
ATOM 614 C C . LYS A 1 78 ? -18.312 -19.432 24.880 1.00 82.12 78 LYS A C 1
ATOM 616 O O . LYS A 1 78 ? -17.467 -20.237 25.272 1.00 82.12 78 LYS A O 1
ATOM 621 N N . ASP A 1 79 ? -19.177 -19.698 23.907 1.00 84.38 79 ASP A N 1
ATOM 622 C CA . ASP A 1 79 ? -19.199 -20.956 23.165 1.00 84.38 79 ASP A CA 1
ATOM 623 C C . ASP A 1 79 ? -17.940 -21.112 22.307 1.00 84.38 79 ASP A C 1
ATOM 625 O O . ASP A 1 79 ? -17.287 -22.151 22.379 1.00 84.38 79 ASP A O 1
ATOM 629 N N . ILE A 1 80 ? -17.504 -20.057 21.609 1.00 84.75 80 ILE A N 1
ATOM 630 C CA . ILE A 1 80 ? -16.241 -20.040 20.853 1.00 84.75 80 ILE A CA 1
ATOM 631 C C . ILE A 1 80 ? -15.044 -20.310 21.773 1.00 84.75 80 ILE A C 1
ATOM 633 O O . ILE A 1 80 ? -14.170 -21.109 21.435 1.00 84.75 80 ILE A O 1
ATOM 637 N N . ASN A 1 81 ? -15.000 -19.695 22.958 1.00 86.44 81 ASN A N 1
ATOM 638 C CA . ASN A 1 81 ? -13.914 -19.911 23.915 1.00 86.44 81 ASN A CA 1
ATOM 639 C C . ASN A 1 81 ? -13.913 -21.353 24.458 1.00 86.44 81 ASN A C 1
ATOM 641 O O . ASN A 1 81 ? -12.868 -21.999 24.538 1.00 86.44 81 ASN A O 1
ATOM 645 N N . LYS A 1 82 ? -15.100 -21.900 24.749 1.00 87.94 82 LYS A N 1
ATOM 646 C CA . LYS A 1 82 ? -15.273 -23.288 25.196 1.00 87.94 82 LYS A CA 1
ATOM 647 C C . LYS A 1 82 ? -14.895 -24.296 24.106 1.00 87.94 82 LYS A C 1
ATOM 649 O O . LYS A 1 82 ? -14.322 -25.339 24.422 1.00 87.94 82 LYS A O 1
ATOM 654 N N . ILE A 1 83 ? -15.207 -24.008 22.844 1.00 86.56 83 ILE A N 1
ATOM 655 C CA . ILE A 1 83 ? -14.804 -24.817 21.686 1.00 86.56 83 ILE A CA 1
ATOM 656 C C . ILE A 1 83 ? -13.283 -24.749 21.517 1.00 86.56 83 ILE A C 1
ATOM 658 O O . ILE A 1 83 ? -12.635 -25.788 21.447 1.00 86.56 83 ILE A O 1
ATOM 662 N N . GLY A 1 84 ? -12.690 -23.553 21.558 1.00 87.62 84 GLY A N 1
ATOM 663 C CA . GLY A 1 84 ? -11.239 -23.371 21.469 1.00 87.62 84 GLY A CA 1
ATOM 664 C C . GLY A 1 84 ? -10.468 -24.096 22.577 1.00 87.62 84 GLY A C 1
ATOM 665 O O . GLY A 1 84 ? -9.449 -24.727 22.305 1.00 87.62 84 GLY A O 1
ATOM 666 N N . GLY A 1 85 ? -10.977 -24.076 23.814 1.00 88.00 85 GLY A N 1
ATOM 667 C CA . GLY A 1 85 ? -10.388 -24.814 24.935 1.00 88.00 85 GLY A CA 1
ATOM 668 C C . GLY A 1 85 ? -10.465 -26.338 24.775 1.00 88.00 85 GLY A C 1
ATOM 669 O O . GLY A 1 85 ? -9.501 -27.033 25.093 1.00 88.00 85 GLY A O 1
ATOM 670 N N . GLN A 1 86 ? -11.574 -26.860 24.241 1.00 83.69 86 GLN A N 1
ATOM 671 C CA . GLN A 1 86 ? -11.723 -28.289 23.934 1.00 83.69 86 GLN A CA 1
ATOM 672 C C . GLN A 1 86 ? -10.790 -28.726 22.803 1.00 83.69 86 GLN A C 1
ATOM 674 O O . GLN A 1 86 ? -10.091 -29.722 22.957 1.00 83.69 86 GLN A O 1
ATOM 679 N N . ILE A 1 87 ? -10.705 -27.938 21.727 1.00 86.56 87 ILE A N 1
ATOM 680 C CA . ILE A 1 87 ? -9.794 -28.200 20.607 1.00 86.56 87 ILE A CA 1
ATOM 681 C C . ILE A 1 87 ? -8.342 -28.184 21.091 1.00 86.56 87 ILE A C 1
ATOM 683 O O . ILE A 1 87 ? -7.579 -29.078 20.750 1.00 86.56 87 ILE A O 1
ATOM 687 N N . ASN A 1 88 ? -7.941 -27.217 21.922 1.00 88.19 88 ASN A N 1
ATOM 688 C CA . ASN A 1 88 ? -6.575 -27.167 22.449 1.00 88.19 88 ASN A CA 1
ATOM 689 C C . ASN A 1 88 ? -6.240 -28.400 23.306 1.00 88.19 88 ASN A C 1
ATOM 691 O O . ASN A 1 88 ? -5.158 -28.971 23.178 1.00 88.19 88 ASN A O 1
ATOM 695 N N . ALA A 1 89 ? -7.183 -28.842 24.143 1.00 85.00 89 ALA A N 1
ATOM 696 C CA . ALA A 1 89 ? -7.018 -30.048 24.946 1.00 85.00 89 ALA A CA 1
ATOM 697 C C . ALA A 1 89 ? -6.932 -31.318 24.082 1.00 85.00 89 ALA A C 1
ATOM 699 O O . ALA A 1 89 ? -6.130 -32.201 24.380 1.00 85.00 89 ALA A O 1
ATOM 700 N N . GLU A 1 90 ? -7.729 -31.410 23.018 1.00 82.06 90 GLU A N 1
ATOM 701 C CA . GLU A 1 90 ? -7.740 -32.541 22.087 1.00 82.06 90 GLU A CA 1
ATOM 702 C C . GLU A 1 90 ? -6.474 -32.586 21.222 1.00 82.06 90 GLU A C 1
ATOM 704 O O . GLU A 1 90 ? -5.835 -33.630 21.132 1.00 82.06 90 GLU A O 1
ATOM 709 N N . VAL A 1 91 ? -6.024 -31.439 20.702 1.00 86.75 91 VAL A N 1
ATOM 710 C CA . VAL A 1 91 ? -4.750 -31.304 19.975 1.00 86.75 91 VAL A CA 1
ATOM 711 C C . VAL A 1 91 ? -3.570 -31.693 20.864 1.00 86.75 91 VAL A C 1
ATOM 713 O O . VAL A 1 91 ? -2.706 -32.444 20.428 1.00 86.75 91 VAL A O 1
ATOM 716 N N . LYS A 1 92 ? -3.554 -31.263 22.133 1.00 85.00 92 LYS A N 1
ATOM 717 C CA . LYS A 1 92 ? -2.486 -31.621 23.077 1.00 85.00 92 LYS A CA 1
ATOM 718 C C . LYS A 1 92 ? -2.455 -33.120 23.389 1.00 85.00 92 LYS A C 1
ATOM 720 O O . LYS A 1 92 ? -1.380 -33.687 23.558 1.00 85.00 92 LYS A O 1
ATOM 725 N N . LYS A 1 93 ? -3.621 -33.769 23.475 1.00 83.19 93 LYS A N 1
ATOM 726 C CA . LYS A 1 93 ? -3.708 -35.231 23.627 1.00 83.19 93 LYS A CA 1
ATOM 727 C C . LYS A 1 93 ? -3.213 -35.947 22.380 1.00 83.19 93 LYS A C 1
ATOM 729 O O . LYS A 1 93 ? -2.419 -36.867 22.496 1.00 83.19 93 LYS A O 1
ATOM 734 N N . MET A 1 94 ? -3.608 -35.468 21.206 1.00 83.12 94 MET A N 1
ATOM 735 C CA . MET A 1 94 ? -3.154 -36.030 19.941 1.00 83.12 94 MET A CA 1
ATOM 736 C C . MET A 1 94 ? -1.639 -35.865 19.760 1.00 83.12 94 MET A C 1
ATOM 738 O O . MET A 1 94 ? -0.981 -36.780 19.289 1.00 83.12 94 MET A O 1
ATOM 742 N N . GLU A 1 95 ? -1.053 -34.752 20.202 1.00 80.44 95 GLU A N 1
ATOM 743 C CA . GLU A 1 95 ? 0.401 -34.545 20.223 1.00 80.44 95 GLU A CA 1
ATOM 744 C C . GLU A 1 95 ? 1.121 -35.511 21.185 1.00 80.44 95 GLU A C 1
ATOM 746 O O . GLU A 1 95 ? 2.168 -36.066 20.845 1.00 80.44 95 GLU A O 1
ATOM 751 N N . LEU A 1 96 ? 0.542 -35.777 22.361 1.00 79.19 96 LEU A N 1
ATOM 752 C CA . LEU A 1 96 ? 1.040 -36.782 23.310 1.00 79.19 96 LEU A CA 1
ATOM 753 C C . LEU A 1 96 ? 0.957 -38.211 22.742 1.00 79.19 96 LEU A C 1
ATOM 755 O O . LEU A 1 96 ? 1.917 -38.973 22.837 1.00 79.19 96 LEU A O 1
ATOM 759 N N . ASP A 1 97 ? -0.152 -38.560 22.095 1.00 79.06 97 ASP A N 1
ATOM 760 C CA . ASP A 1 97 ? -0.345 -39.882 21.495 1.00 79.06 97 ASP A CA 1
ATOM 761 C C . ASP A 1 97 ? 0.570 -40.085 20.276 1.00 79.06 97 ASP A C 1
ATOM 763 O O . ASP A 1 97 ? 1.180 -41.144 20.121 1.00 79.06 97 ASP A O 1
ATOM 767 N N . LEU A 1 98 ? 0.752 -39.054 19.446 1.00 77.81 98 LEU A N 1
ATOM 768 C CA . LEU A 1 98 ? 1.669 -39.099 18.307 1.00 77.81 98 LEU A CA 1
ATOM 769 C C . LEU A 1 98 ? 3.128 -39.194 18.762 1.00 77.81 98 LEU A C 1
ATOM 771 O O . LEU A 1 98 ? 3.858 -40.044 18.260 1.00 77.81 98 LEU A O 1
ATOM 775 N N . SER A 1 99 ? 3.551 -38.394 19.744 1.00 73.88 99 SER A N 1
ATOM 776 C CA . SER A 1 99 ? 4.920 -38.460 20.279 1.00 73.88 99 SER A CA 1
ATOM 777 C C . SER A 1 99 ? 5.247 -39.816 20.917 1.00 73.88 99 SER A C 1
A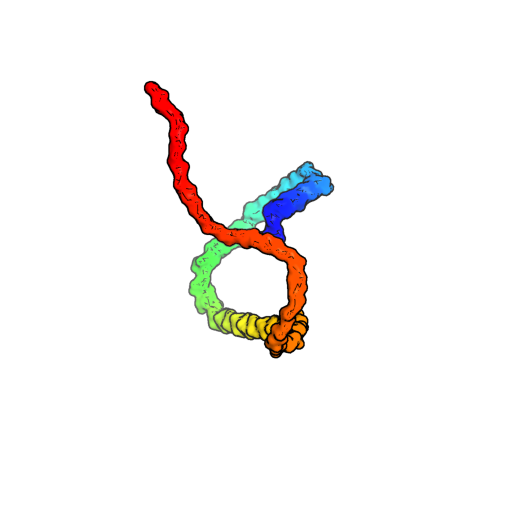TOM 779 O O . SER A 1 99 ? 6.385 -40.276 20.812 1.00 73.88 99 SER A O 1
ATOM 781 N N . SER A 1 100 ? 4.258 -40.516 21.485 1.00 69.69 100 SER A N 1
ATOM 782 C CA . SER A 1 100 ? 4.438 -41.888 21.985 1.00 69.69 100 SER A CA 1
ATOM 783 C C . SER A 1 100 ? 4.698 -42.923 20.878 1.00 69.69 100 SER A C 1
ATOM 785 O O . SER A 1 100 ? 5.400 -43.903 21.113 1.00 69.69 100 SER A O 1
ATOM 787 N N . TRP A 1 101 ? 4.198 -42.689 19.659 1.00 71.62 101 TRP A N 1
ATOM 788 C CA . TRP A 1 101 ? 4.467 -43.538 18.492 1.00 71.62 101 TRP A CA 1
ATOM 789 C C . TRP A 1 101 ? 5.772 -43.122 17.797 1.00 71.62 101 TRP A C 1
ATOM 791 O O . TRP A 1 101 ? 6.540 -43.972 17.353 1.00 71.62 101 TRP A O 1
ATOM 801 N N . THR A 1 102 ? 6.099 -41.830 17.726 1.00 75.81 102 THR A N 1
ATOM 802 C CA . THR A 1 102 ? 7.308 -41.395 17.005 1.00 75.81 102 THR A CA 1
ATOM 803 C C . THR A 1 102 ? 8.599 -41.495 17.816 1.00 75.81 102 THR A C 1
ATOM 805 O O . THR A 1 102 ? 9.651 -41.147 17.283 1.00 75.81 102 THR A O 1
ATOM 808 N N . THR A 1 103 ? 8.549 -41.919 19.083 1.00 67.00 103 THR A N 1
ATOM 809 C CA . THR A 1 103 ? 9.750 -42.087 19.914 1.00 67.00 103 THR A CA 1
ATOM 810 C C . THR A 1 103 ? 10.339 -43.482 19.681 1.00 67.00 103 THR A C 1
ATOM 812 O O . THR A 1 103 ? 9.693 -44.475 20.024 1.00 67.00 103 THR A O 1
ATOM 815 N N . PRO A 1 104 ? 11.545 -43.600 19.091 1.00 64.38 104 PRO A N 1
ATOM 816 C CA . PRO A 1 104 ? 12.211 -44.889 18.939 1.00 64.38 104 PRO A CA 1
ATOM 817 C C . PRO A 1 104 ? 12.446 -45.523 20.319 1.00 64.38 104 PRO A C 1
ATOM 819 O O . PRO A 1 104 ? 12.820 -44.798 21.243 1.00 64.38 104 PRO A O 1
ATOM 822 N N . PRO A 1 105 ? 12.256 -46.844 20.494 1.00 54.38 105 PRO A N 1
ATOM 823 C CA . PRO A 1 105 ? 12.564 -47.488 21.762 1.00 54.38 105 PRO A CA 1
ATOM 824 C C . PRO A 1 105 ? 14.053 -47.305 22.078 1.00 54.38 105 PRO A C 1
ATOM 826 O O . PRO A 1 105 ? 14.913 -47.666 21.271 1.00 54.38 105 PRO A O 1
ATOM 829 N N . GLU A 1 106 ? 14.360 -46.751 23.254 1.00 61.91 106 GLU A N 1
ATOM 830 C CA . GLU A 1 106 ? 15.708 -46.829 23.815 1.00 61.91 106 GLU A CA 1
ATOM 831 C C . GLU A 1 106 ? 16.100 -48.313 23.912 1.00 61.91 106 GLU A C 1
ATOM 833 O O . GLU A 1 106 ? 15.342 -49.108 24.481 1.00 61.91 106 GLU A O 1
ATOM 838 N N . PRO A 1 107 ? 17.255 -48.729 23.362 1.00 45.28 107 PRO A N 1
ATOM 839 C CA . PRO A 1 107 ? 17.735 -50.085 23.546 1.00 45.28 107 PRO A CA 1
ATOM 840 C C . PRO A 1 107 ? 18.026 -50.304 25.033 1.00 45.28 107 PRO A C 1
ATOM 842 O O . PRO A 1 107 ? 18.997 -49.792 25.590 1.00 45.28 107 PRO A O 1
ATOM 845 N N . SER A 1 108 ? 17.170 -51.091 25.678 1.00 50.38 108 SER A N 1
ATOM 846 C CA . SER A 1 108 ? 17.365 -51.616 27.023 1.00 50.38 108 SER A CA 1
ATOM 847 C C . SER A 1 108 ? 18.541 -52.600 27.026 1.00 50.38 108 SER A C 1
ATOM 849 O O . SER A 1 108 ? 18.363 -53.800 26.818 1.00 50.38 108 SER A O 1
ATOM 851 N N . GLY A 1 109 ? 19.755 -52.086 27.224 1.00 44.06 109 GLY A N 1
ATOM 852 C CA . GLY A 1 109 ? 20.940 -52.878 27.558 1.00 44.06 109 GLY A CA 1
ATOM 853 C C . GLY A 1 109 ? 21.020 -53.127 29.073 1.00 44.06 109 GLY A C 1
ATOM 854 O O . GLY A 1 109 ? 20.687 -52.228 29.850 1.00 44.06 109 GLY A O 1
ATOM 855 N N . PRO A 1 110 ? 21.424 -54.327 29.528 1.00 45.94 110 PRO A N 1
ATOM 856 C CA . PRO A 1 110 ? 21.387 -54.695 30.938 1.00 45.94 110 PRO A CA 1
ATOM 857 C C . PRO A 1 110 ? 22.451 -53.941 31.746 1.00 45.94 110 PRO A C 1
ATOM 859 O O . PRO A 1 110 ? 23.617 -53.878 31.363 1.00 45.94 110 PRO A O 1
ATOM 862 N N . LYS A 1 111 ? 22.049 -53.415 32.907 1.00 52.72 111 LYS A N 1
ATOM 863 C CA . LYS A 1 111 ? 22.966 -53.014 33.980 1.00 52.72 111 LYS A CA 1
ATOM 864 C C . LYS A 1 111 ? 23.285 -54.247 34.829 1.00 52.72 111 LYS A C 1
ATOM 866 O O . LYS A 1 111 ? 22.371 -54.768 35.462 1.00 52.72 111 LYS A O 1
ATOM 871 N N . ASN A 1 112 ? 24.543 -54.691 34.838 1.00 40.62 112 ASN A N 1
ATOM 872 C CA . ASN A 1 112 ? 25.181 -55.310 36.008 1.00 40.62 112 ASN A CA 1
ATOM 873 C C . ASN A 1 112 ? 26.714 -55.388 35.833 1.00 40.62 112 ASN A C 1
ATOM 875 O O . ASN A 1 112 ? 27.213 -56.175 35.038 1.00 40.62 112 ASN A O 1
ATOM 879 N N . ASP A 1 113 ? 27.408 -54.491 36.534 1.00 43.44 113 ASP A N 1
ATOM 880 C CA . ASP A 1 113 ? 28.509 -54.711 37.485 1.00 43.44 113 ASP A CA 1
ATOM 881 C C . ASP A 1 113 ? 29.624 -55.765 37.240 1.00 43.44 113 ASP A C 1
ATOM 883 O O . ASP A 1 113 ? 29.371 -56.965 37.185 1.00 43.44 113 ASP A O 1
ATOM 887 N N . GLN A 1 114 ? 30.869 -55.251 37.360 1.00 41.34 114 GLN A N 1
ATOM 888 C CA . GLN A 1 114 ? 32.151 -55.879 37.787 1.00 41.34 114 GLN A CA 1
ATOM 889 C C . GLN A 1 114 ? 33.029 -56.448 36.648 1.00 41.34 114 GLN A C 1
ATOM 891 O O . GLN A 1 114 ? 32.689 -57.439 36.021 1.00 41.34 114 GLN A O 1
ATOM 896 N N . VAL A 1 115 ? 34.046 -55.705 36.177 1.00 48.31 115 VAL A N 1
ATOM 897 C CA . VAL A 1 115 ? 35.457 -55.647 36.648 1.00 48.31 115 VAL A CA 1
ATOM 898 C C . VAL A 1 115 ? 36.223 -56.957 36.419 1.00 48.31 115 VAL A C 1
ATOM 900 O O . VAL A 1 115 ? 36.109 -57.871 37.222 1.00 48.31 115 VAL A O 1
ATOM 903 N N . GLU A 1 116 ? 37.096 -56.976 35.403 1.00 45.03 116 GLU A N 1
ATOM 904 C CA . GLU A 1 116 ? 38.425 -57.595 35.502 1.00 45.03 116 GLU A CA 1
ATOM 905 C C . GLU A 1 116 ? 39.406 -56.919 34.528 1.00 45.03 116 GLU A C 1
ATOM 907 O O . GLU A 1 116 ? 39.069 -56.564 33.398 1.00 45.03 116 GLU A O 1
ATOM 912 N N . THR A 1 117 ? 40.601 -56.674 35.051 1.00 44.25 117 THR A N 1
ATOM 913 C CA . THR A 1 117 ? 41.710 -55.883 34.519 1.00 44.25 117 THR A CA 1
ATOM 914 C C . THR A 1 117 ? 42.841 -56.836 34.150 1.00 44.25 117 THR A C 1
ATOM 916 O O . THR A 1 117 ? 43.280 -57.551 35.037 1.00 44.25 117 THR A O 1
ATOM 919 N N . GLU A 1 118 ? 43.391 -56.757 32.936 1.00 45.34 118 GLU A N 1
ATOM 920 C CA . GLU A 1 118 ? 44.776 -57.159 32.602 1.00 45.34 118 GLU A CA 1
ATOM 921 C C . GLU A 1 118 ? 45.268 -56.214 31.482 1.00 45.34 118 GLU A C 1
ATOM 923 O O . GLU A 1 118 ? 44.690 -56.156 30.401 1.00 45.34 118 GLU A O 1
ATOM 928 N N . GLU A 1 119 ? 46.036 -55.173 31.823 1.00 40.53 119 GLU A N 1
ATOM 929 C CA . GLU A 1 119 ? 47.513 -55.074 31.760 1.00 40.53 119 GLU A CA 1
ATOM 930 C C . GLU A 1 119 ? 48.041 -54.341 30.494 1.00 40.53 119 GLU A C 1
ATOM 932 O O . GLU A 1 119 ? 48.196 -54.921 29.429 1.00 40.53 119 GLU A O 1
ATOM 937 N N . SER A 1 120 ? 48.262 -53.019 30.665 1.00 51.84 120 SER A N 1
ATOM 938 C CA . SER A 1 120 ? 49.354 -52.094 30.232 1.00 51.84 120 SER A CA 1
ATOM 939 C C . SER A 1 120 ? 50.400 -52.484 29.152 1.00 51.84 120 SER A C 1
ATOM 941 O O . SER A 1 120 ? 50.617 -53.666 28.929 1.00 51.84 120 SER A O 1
ATOM 943 N N . PRO A 1 121 ? 51.220 -51.545 28.587 1.00 47.81 121 PRO A N 1
ATOM 944 C CA . PRO A 1 121 ? 51.393 -50.097 28.859 1.00 47.81 121 PRO A CA 1
ATOM 945 C C . PRO A 1 121 ? 51.329 -49.235 27.560 1.00 47.81 121 PRO A C 1
ATOM 947 O O . PRO A 1 121 ? 51.287 -49.756 26.456 1.00 47.81 121 PRO A O 1
ATOM 950 N N . ILE A 1 122 ? 51.214 -47.904 27.587 1.00 42.09 122 ILE A N 1
ATOM 951 C CA . ILE A 1 122 ? 52.301 -46.906 27.687 1.00 42.09 122 ILE A CA 1
ATOM 952 C C . ILE A 1 122 ? 51.654 -45.656 28.313 1.00 42.09 122 ILE A C 1
ATOM 954 O O . ILE A 1 122 ? 50.788 -45.025 27.717 1.00 42.09 122 ILE A O 1
ATOM 958 N N . LYS A 1 123 ? 51.873 -45.449 29.616 1.00 41.81 123 LYS A N 1
ATOM 959 C CA . LYS A 1 123 ? 52.785 -44.442 30.197 1.00 41.81 123 LYS A CA 1
ATOM 960 C C . LYS A 1 123 ? 52.396 -43.002 29.803 1.00 41.81 123 LYS A C 1
ATOM 962 O O . LYS A 1 123 ? 52.716 -42.567 28.706 1.00 41.81 123 LYS A O 1
ATOM 967 N N . SER A 1 124 ? 51.554 -42.337 30.608 1.00 41.62 124 SER A N 1
ATOM 968 C CA . SER A 1 124 ? 51.944 -41.442 31.733 1.00 41.62 124 SER A CA 1
ATOM 969 C C . SER A 1 124 ? 52.586 -40.146 31.212 1.00 41.62 124 SER A C 1
ATOM 971 O O . SER A 1 124 ? 53.526 -40.223 30.434 1.00 41.62 124 SER A O 1
ATOM 973 N N . VAL A 1 125 ? 52.216 -38.924 31.598 1.00 46.25 125 VAL A N 1
ATOM 974 C CA . VAL A 1 125 ? 51.690 -38.379 32.870 1.00 46.25 125 VAL A CA 1
ATOM 975 C C . VAL A 1 125 ? 51.261 -36.928 32.554 1.00 46.25 125 VAL A C 1
ATOM 977 O O . VAL A 1 125 ? 51.989 -36.233 31.854 1.00 46.25 125 VAL A O 1
ATOM 980 N N . ASP A 1 126 ? 50.003 -36.543 32.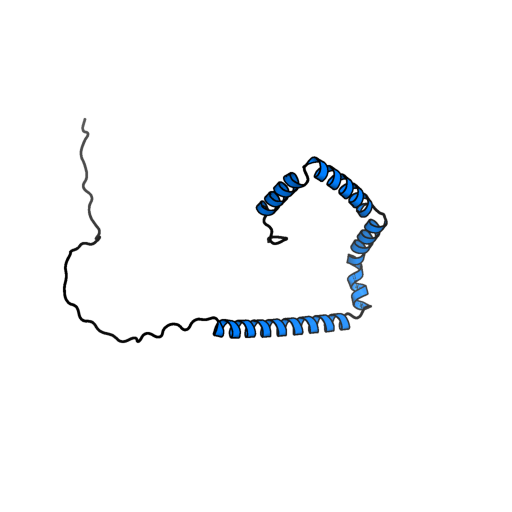759 1.00 43.09 126 ASP A N 1
ATOM 981 C CA . ASP A 1 126 ? 49.407 -35.938 33.972 1.00 43.09 126 ASP A CA 1
ATOM 982 C C . ASP A 1 126 ? 49.786 -34.451 34.215 1.00 43.09 126 ASP A C 1
ATOM 984 O O . ASP A 1 126 ? 50.973 -34.123 34.283 1.00 43.09 126 ASP A O 1
ATOM 988 N N . PRO A 1 127 ? 48.801 -33.533 34.343 1.00 53.34 127 PRO A N 1
ATOM 989 C CA . PRO A 1 127 ? 49.010 -32.148 34.742 1.00 53.34 127 PRO A CA 1
ATOM 990 C C . PRO A 1 127 ? 48.873 -31.986 36.268 1.00 53.34 127 PRO A C 1
ATOM 992 O O . PRO A 1 127 ? 47.783 -32.100 36.813 1.00 53.34 127 PRO A O 1
ATOM 995 N N . THR A 1 128 ? 49.941 -31.616 36.979 1.00 34.56 128 THR A N 1
ATOM 996 C CA . THR A 1 128 ? 49.831 -31.114 38.365 1.00 34.56 128 THR A CA 1
ATOM 997 C C . THR A 1 128 ? 50.845 -29.996 38.642 1.00 34.56 128 THR A C 1
ATOM 999 O O . THR A 1 128 ? 52.028 -30.227 38.849 1.00 34.56 128 THR A O 1
ATOM 1002 N N . VAL A 1 129 ? 50.345 -28.760 38.572 1.00 41.84 129 VAL A N 1
ATOM 1003 C CA . VAL A 1 129 ? 50.367 -27.709 39.614 1.00 41.84 129 VAL A CA 1
ATOM 1004 C C . VAL A 1 129 ? 51.643 -27.519 40.481 1.00 41.84 129 VAL A C 1
ATOM 1006 O O . VAL A 1 129 ? 51.894 -28.273 41.417 1.00 41.84 129 VAL A O 1
ATOM 1009 N N . THR A 1 130 ? 52.257 -26.326 40.294 1.00 39.41 130 THR A N 1
ATOM 1010 C CA . THR A 1 130 ? 53.114 -25.484 41.198 1.00 39.41 130 THR A CA 1
ATOM 1011 C C . THR A 1 130 ? 54.529 -25.971 41.570 1.00 39.41 130 THR A C 1
ATOM 1013 O O . THR A 1 130 ? 54.784 -27.159 41.436 1.00 39.41 130 THR A O 1
ATOM 1016 N N . PRO A 1 131 ? 55.458 -25.133 42.114 1.00 46.81 131 PRO A N 1
ATOM 1017 C CA . PRO A 1 131 ? 55.431 -23.689 42.429 1.00 46.81 131 PRO A CA 1
ATOM 1018 C C . PRO A 1 131 ? 56.716 -22.899 42.035 1.00 46.81 131 PRO A C 1
ATOM 1020 O O . PRO A 1 131 ? 57.743 -23.455 41.670 1.00 46.81 131 PRO A O 1
ATOM 1023 N N . ASN A 1 132 ? 56.664 -21.591 42.299 1.00 36.88 132 ASN A N 1
ATOM 1024 C CA . ASN A 1 132 ? 57.706 -20.812 42.985 1.00 36.88 132 ASN A CA 1
ATOM 1025 C C . ASN A 1 132 ? 58.469 -19.725 42.204 1.00 36.88 132 ASN A C 1
ATOM 1027 O O . ASN A 1 132 ? 59.078 -19.920 41.158 1.00 36.88 132 ASN A O 1
ATOM 1031 N N . LYS A 1 133 ? 58.419 -18.571 42.864 1.00 47.72 133 LYS A N 1
ATOM 1032 C CA . LYS A 1 133 ? 59.183 -17.337 42.773 1.00 47.72 133 LYS A CA 1
ATOM 1033 C C . LYS A 1 133 ? 60.687 -17.588 42.938 1.00 47.72 133 LYS A C 1
ATOM 1035 O O . LYS A 1 133 ? 61.072 -18.313 43.849 1.00 47.72 133 LYS A O 1
ATOM 1040 N N . GLN A 1 134 ? 61.512 -16.910 42.142 1.00 41.69 134 GLN A N 1
ATOM 1041 C CA . GLN A 1 134 ? 62.892 -16.585 42.508 1.00 41.69 134 GLN A CA 1
ATOM 1042 C C . GLN A 1 134 ? 63.322 -15.310 41.763 1.00 41.69 134 GLN A C 1
ATOM 1044 O O . GLN A 1 134 ? 63.168 -15.207 40.548 1.00 41.69 134 GLN A O 1
ATOM 1049 N N . ASP A 1 135 ? 63.780 -14.345 42.552 1.00 42.97 135 ASP A N 1
ATOM 1050 C CA . ASP A 1 135 ? 64.148 -12.970 42.223 1.00 42.97 135 ASP A CA 1
ATOM 1051 C C . ASP A 1 135 ? 65.565 -12.829 41.599 1.00 42.97 135 ASP A C 1
ATOM 1053 O O . ASP A 1 135 ? 66.447 -13.605 41.962 1.00 42.97 135 ASP A O 1
ATOM 1057 N N . ASP A 1 136 ? 65.741 -11.779 40.767 1.00 46.00 136 ASP A N 1
ATOM 1058 C CA . ASP A 1 136 ? 66.946 -10.934 40.490 1.00 46.00 136 ASP A CA 1
ATOM 1059 C C . ASP A 1 136 ? 68.274 -11.598 40.004 1.00 46.00 136 ASP A C 1
ATOM 1061 O O . ASP A 1 136 ? 68.382 -12.821 40.063 1.00 46.00 136 ASP A O 1
ATOM 1065 N N . PRO A 1 137 ? 69.331 -10.878 39.519 1.00 51.34 137 PRO A N 1
ATOM 1066 C CA . PRO A 1 137 ? 69.596 -9.427 39.528 1.00 51.34 137 PRO A CA 1
ATOM 1067 C C . PRO A 1 137 ? 70.110 -8.802 38.207 1.00 51.34 137 PRO A C 1
ATOM 1069 O O . PRO A 1 137 ? 70.558 -9.494 37.292 1.00 51.34 137 PRO A O 1
ATOM 1072 N N . GLY A 1 138 ? 70.164 -7.464 38.141 1.00 36.88 138 GLY A N 1
ATOM 1073 C CA . GLY A 1 138 ? 71.112 -6.793 37.240 1.00 36.88 138 GLY A CA 1
ATOM 1074 C C . GLY A 1 138 ? 70.922 -5.292 37.023 1.00 36.88 138 GLY A C 1
ATOM 1075 O O . GLY A 1 138 ? 70.238 -4.900 36.080 1.00 36.88 138 GLY A O 1
ATOM 1076 N N . GLY A 1 139 ? 71.619 -4.464 37.813 1.00 40.25 139 GLY A N 1
ATOM 1077 C CA . GLY A 1 139 ? 71.888 -3.066 37.450 1.00 40.25 139 GLY A CA 1
ATOM 1078 C C . GLY A 1 139 ? 72.305 -2.131 38.590 1.00 40.25 139 GLY A C 1
ATOM 1079 O O . GLY A 1 139 ? 71.566 -1.203 38.894 1.00 40.25 139 GLY A O 1
ATOM 1080 N N . GLU A 1 140 ? 73.480 -2.347 39.193 1.00 50.66 140 GLU A N 1
ATOM 1081 C CA . GLU A 1 140 ? 74.240 -1.291 39.888 1.00 50.66 140 GLU A CA 1
ATOM 1082 C C . GLU A 1 140 ? 75.010 -0.450 38.852 1.00 50.66 140 GLU A C 1
ATOM 1084 O O . GLU A 1 140 ? 75.728 -1.032 38.037 1.00 50.66 140 GLU A O 1
ATOM 1089 N N . VAL A 1 141 ? 74.836 0.881 38.862 1.00 51.94 141 VAL A N 1
ATOM 1090 C CA . VAL A 1 141 ? 75.842 1.946 39.130 1.00 51.94 141 VAL A CA 1
ATOM 1091 C C . VAL A 1 141 ? 75.180 3.324 39.104 1.00 51.94 141 VAL A C 1
ATOM 1093 O O . VAL A 1 141 ? 74.344 3.571 38.207 1.00 51.94 141 VAL A O 1
#